Protein AF-A0A9P2UPP3-F1 (afdb_monomer_lite)

Sequence (132 aa):
MKESEITKATFYNYFHSKERLIEICLMVQKEKLQEQVVAMVEYDLSTPAIDKLKKLYDLHTDLEGPYYLLFKAVFEIKNSYPNAYQTAVRYRTWLKNEIYSQLRVLNADTSFNDAKLFLYMVEGTIIQLLSS

Foldseek 3Di:
DVVVPDDPVVCCVPQVDPLSVLLVLLLVLLVVLVVVLCCLQPVCPPDQLVVNLVVLLVQLLDCVHSNVSLLCLCPPCCPPRVSSNVSSVVSLVVQLVSQQVSVCSVPVPDDSVVSVVSSVVSSVSNVVVVVD

pLDDT: mean 93.8, std 5.5, range [60.09, 98.38]

Secondary structure (DSSP, 8-state):
-TTTT--HHHHHHHHSSHHHHHHHHHHHHHHHHHHHHHIIIII--SS-HHHHHHHHHHHHH-TTSHHHHHHHHHHHSTTT-HHHHHHHHHHHHHHHHHHHHHHHHH-TT--HHHHHHHHHHHHHHHHHHHT-

InterPro domains:
  IPR009057 Homedomain-like superfamily [SSF46689] (2-35)

Radius of gyration: 17.08 Å; chains: 1; bounding box: 46×32×46 Å

Organism: NCBI:txid1310646

Structure (mmCIF, N/CA/C/O backbone):
data_AF-A0A9P2UPP3-F1
#
_entry.id   AF-A0A9P2UPP3-F1
#
loop_
_atom_site.group_PDB
_atom_site.id
_atom_site.type_symbol
_atom_site.label_atom_id
_atom_site.label_alt_id
_atom_site.label_comp_id
_atom_site.label_asym_id
_atom_site.label_entity_id
_atom_site.label_seq_id
_atom_site.pdbx_PDB_ins_code
_atom_site.Cartn_x
_atom_site.Cartn_y
_atom_site.Cartn_z
_atom_site.occupancy
_atom_site.B_iso_or_equiv
_atom_site.auth_seq_id
_atom_site.auth_comp_id
_atom_site.auth_asym_id
_atom_site.auth_atom_id
_atom_site.pdbx_PDB_model_num
ATOM 1 N N . MET A 1 1 ? -20.563 -1.227 16.692 1.00 60.09 1 MET A N 1
ATOM 2 C CA . MET A 1 1 ? -21.399 -2.296 17.292 1.00 60.09 1 MET A CA 1
ATOM 3 C C . MET A 1 1 ? -22.800 -2.316 16.728 1.00 60.09 1 MET A C 1
ATOM 5 O O . MET A 1 1 ? -23.262 -3.405 16.455 1.00 60.09 1 MET A O 1
ATOM 9 N N . LYS A 1 2 ? -23.448 -1.163 16.498 1.00 65.00 2 LYS A N 1
ATOM 10 C CA . LYS A 1 2 ? -24.739 -1.132 15.793 1.00 65.00 2 LYS A CA 1
ATOM 11 C C . LYS A 1 2 ? -24.667 -1.690 14.364 1.00 65.00 2 LYS A C 1
ATOM 13 O O . LYS A 1 2 ? -25.548 -2.438 13.996 1.00 65.00 2 LYS A O 1
ATOM 18 N N . GLU A 1 3 ? -23.604 -1.398 13.614 1.00 80.88 3 GLU A N 1
ATOM 19 C CA . GLU A 1 3 ? -23.453 -1.892 12.230 1.00 80.88 3 GLU A CA 1
ATOM 20 C C . GLU A 1 3 ? -23.180 -3.397 12.128 1.00 80.88 3 GLU A C 1
ATOM 22 O O . GLU A 1 3 ? -23.645 -4.045 11.205 1.00 80.88 3 GLU A O 1
ATOM 27 N N . SER A 1 4 ? -22.428 -3.964 13.074 1.00 81.88 4 SER A N 1
ATOM 28 C CA . SER A 1 4 ? -22.105 -5.399 13.085 1.00 81.88 4 SER A CA 1
ATOM 29 C C . SER A 1 4 ? -23.125 -6.235 13.865 1.00 81.88 4 SER A C 1
ATOM 31 O O . SER A 1 4 ? -22.913 -7.429 14.019 1.00 81.88 4 SER A O 1
ATOM 33 N N . GLU A 1 5 ?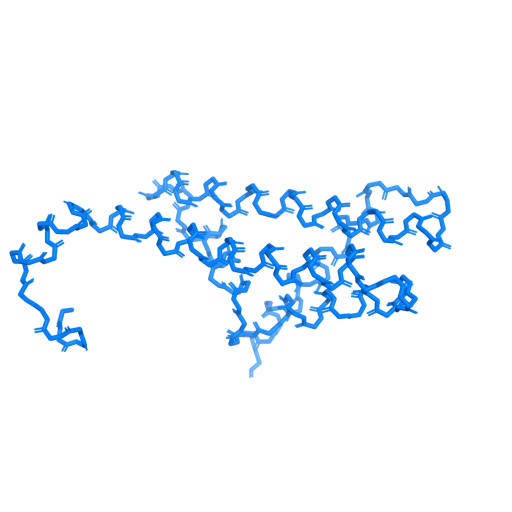 -24.145 -5.599 14.451 1.00 88.94 5 GLU A N 1
ATOM 34 C CA . GLU A 1 5 ? -25.203 -6.215 15.271 1.00 88.94 5 GLU A CA 1
ATOM 35 C C . GLU A 1 5 ? -24.722 -7.123 16.429 1.00 88.94 5 GLU A C 1
ATOM 37 O O . GLU A 1 5 ? -25.498 -7.879 17.009 1.00 88.94 5 GLU A O 1
ATOM 42 N N . ILE A 1 6 ? -23.451 -7.019 16.842 1.00 90.44 6 ILE A N 1
ATOM 43 C CA . ILE A 1 6 ? -22.886 -7.780 17.967 1.00 90.44 6 ILE A CA 1
ATOM 44 C C . ILE A 1 6 ? -22.863 -6.977 19.268 1.00 90.44 6 ILE A C 1
ATOM 46 O O . ILE A 1 6 ? -22.688 -5.753 19.292 1.00 90.44 6 ILE A O 1
ATOM 50 N N . THR A 1 7 ? -22.948 -7.698 20.387 1.00 92.94 7 THR A N 1
ATOM 51 C CA . THR A 1 7 ? -22.801 -7.102 21.717 1.00 92.94 7 THR A CA 1
ATOM 52 C C . THR A 1 7 ? -21.355 -6.702 22.009 1.00 92.94 7 THR A C 1
ATOM 54 O O . THR A 1 7 ? -20.396 -7.222 21.428 1.00 92.94 7 THR A O 1
ATOM 57 N N . LYS A 1 8 ? -21.186 -5.819 23.000 1.00 89.44 8 LYS A N 1
ATOM 58 C CA . LYS A 1 8 ? -19.863 -5.442 23.502 1.00 89.44 8 LYS A CA 1
ATOM 59 C C . LYS A 1 8 ? -19.095 -6.639 24.050 1.00 89.44 8 LYS A C 1
ATOM 61 O O . LYS A 1 8 ? -17.924 -6.788 23.726 1.00 89.44 8 LYS A O 1
ATOM 66 N N . ALA A 1 9 ? -19.751 -7.508 24.812 1.00 92.00 9 ALA A N 1
ATOM 67 C CA . ALA A 1 9 ? -19.118 -8.706 25.355 1.00 92.00 9 ALA A CA 1
ATOM 68 C C . ALA A 1 9 ? -18.576 -9.611 24.238 1.00 92.00 9 ALA A C 1
ATOM 70 O O . ALA A 1 9 ? -17.405 -9.977 24.256 1.00 92.00 9 ALA A O 1
ATOM 71 N N . THR A 1 10 ? -19.388 -9.876 23.210 1.00 92.06 10 THR A N 1
ATOM 72 C CA . THR A 1 10 ? -18.983 -10.676 22.046 1.00 92.06 10 THR A CA 1
ATOM 73 C C . THR A 1 10 ? -17.764 -10.079 21.343 1.00 92.06 10 THR A C 1
ATOM 75 O O . THR A 1 10 ? -16.817 -10.797 21.041 1.00 92.06 10 THR A O 1
ATOM 78 N N . PHE A 1 11 ? -17.737 -8.760 21.138 1.00 92.31 11 PHE A N 1
ATOM 79 C CA . PHE A 1 11 ? -16.591 -8.086 20.528 1.00 92.31 11 PHE A CA 1
ATOM 80 C C . PHE A 1 11 ? -15.289 -8.293 21.311 1.00 92.31 11 PHE A C 1
ATOM 82 O O . PHE A 1 11 ? -14.273 -8.656 20.724 1.00 92.31 11 PHE A O 1
ATOM 89 N N . TYR A 1 12 ? -15.308 -8.068 22.628 1.00 91.75 12 TYR A N 1
ATOM 90 C CA . TYR A 1 12 ? -14.106 -8.220 23.454 1.00 91.75 12 TYR A CA 1
ATOM 91 C C . TYR A 1 12 ? -13.682 -9.686 23.607 1.00 91.75 12 TYR A C 1
ATOM 93 O O . TYR A 1 12 ? -12.492 -9.945 23.765 1.00 91.75 12 TYR A O 1
ATOM 101 N N . ASN A 1 13 ? -14.609 -10.638 23.481 1.00 92.69 13 ASN A N 1
ATOM 102 C CA . ASN A 1 13 ? -14.266 -12.059 23.440 1.00 92.69 13 ASN A CA 1
ATOM 103 C C . ASN A 1 13 ? -13.457 -12.423 22.187 1.00 92.69 13 ASN A C 1
ATOM 105 O O . ASN A 1 13 ? -12.500 -13.181 22.297 1.00 92.69 13 ASN A O 1
ATOM 109 N N . TYR A 1 14 ? -13.812 -11.875 21.019 1.00 91.06 14 TYR A N 1
ATOM 110 C CA . TYR A 1 14 ? -13.112 -12.172 19.762 1.00 91.06 14 TYR A CA 1
ATOM 111 C C . TYR A 1 14 ? -11.846 -11.343 19.556 1.00 91.06 14 TYR A C 1
ATOM 113 O O . TYR A 1 14 ? -10.814 -11.874 19.160 1.00 91.06 14 TYR A O 1
ATOM 121 N N . PHE A 1 15 ? -11.928 -10.032 19.780 1.00 92.50 15 PHE A N 1
ATOM 122 C CA . PHE A 1 15 ? -10.855 -9.110 19.410 1.00 92.50 15 PHE A CA 1
ATOM 123 C C . PHE A 1 15 ? -9.995 -8.683 20.589 1.00 92.50 15 PHE A C 1
ATOM 125 O O . PHE A 1 15 ? -8.912 -8.164 20.364 1.00 92.50 15 PHE A O 1
ATOM 132 N N . HIS A 1 16 ? -10.441 -8.874 21.832 1.00 91.81 16 HIS A N 1
ATOM 133 C CA . HIS A 1 16 ? -9.764 -8.452 23.070 1.00 91.81 16 HIS A CA 1
ATOM 134 C C . HIS A 1 16 ? -9.583 -6.935 23.253 1.00 91.81 16 HIS A C 1
ATOM 136 O O . HIS A 1 16 ? -9.685 -6.440 24.373 1.00 91.81 16 HIS A O 1
ATOM 142 N N . SER A 1 17 ? -9.366 -6.161 22.191 1.00 93.06 17 SER A N 1
ATOM 143 C CA . SER A 1 17 ? -9.263 -4.705 22.235 1.00 93.06 17 SER A CA 1
ATOM 144 C C . SER A 1 17 ? -9.585 -4.069 20.879 1.00 93.06 17 SER A C 1
ATOM 146 O O . SER A 1 17 ? -9.612 -4.724 19.836 1.00 93.06 17 SER A O 1
ATOM 148 N N . LYS A 1 18 ? -9.823 -2.751 20.885 1.00 90.75 18 LYS A N 1
ATOM 149 C CA . LYS A 1 18 ? -9.946 -1.969 19.643 1.00 90.75 18 LYS A CA 1
ATOM 150 C C . LYS A 1 18 ? -8.634 -1.944 18.856 1.00 90.75 18 LYS A C 1
ATOM 152 O O . LYS A 1 18 ? -8.667 -2.017 17.638 1.00 90.75 18 LYS A O 1
ATOM 157 N N . GLU A 1 19 ? -7.504 -1.854 19.554 1.00 92.81 19 GLU A N 1
ATOM 158 C CA . GLU A 1 19 ? -6.173 -1.887 18.940 1.00 92.81 19 GLU A CA 1
ATOM 159 C C . GLU A 1 19 ? -5.964 -3.187 18.166 1.00 92.81 19 GLU A C 1
ATOM 161 O O . GLU A 1 19 ? -5.595 -3.158 16.996 1.00 92.81 19 GLU A O 1
ATOM 166 N N . ARG A 1 20 ? -6.309 -4.324 18.775 1.00 93.56 20 ARG A N 1
ATOM 167 C CA . ARG A 1 20 ? -6.164 -5.627 18.136 1.00 93.56 20 ARG A CA 1
ATOM 168 C C . ARG A 1 20 ? -7.072 -5.788 16.918 1.00 93.56 20 ARG A C 1
ATOM 170 O O . ARG A 1 20 ? -6.647 -6.372 15.926 1.00 93.56 20 ARG A O 1
ATOM 177 N N . LEU A 1 21 ? -8.289 -5.237 16.951 1.00 94.25 21 LEU A N 1
ATOM 178 C CA . LEU A 1 21 ? -9.131 -5.155 15.754 1.00 94.25 21 LEU A CA 1
ATOM 179 C C . LEU A 1 21 ? -8.433 -4.359 14.639 1.00 94.25 21 LEU A C 1
ATOM 181 O O . LEU A 1 21 ? -8.386 -4.829 13.508 1.00 94.25 21 LEU A O 1
ATOM 185 N N . ILE A 1 22 ? -7.888 -3.177 14.945 1.00 93.94 22 ILE A N 1
ATOM 186 C CA . ILE A 1 22 ? -7.205 -2.320 13.960 1.00 93.94 22 ILE A CA 1
ATOM 187 C C . ILE A 1 22 ? -5.995 -3.044 13.355 1.00 93.94 22 ILE A C 1
ATOM 189 O O . ILE A 1 22 ? -5.822 -3.025 12.136 1.00 93.94 22 ILE A O 1
ATOM 193 N N . GLU A 1 23 ? -5.193 -3.722 14.182 1.00 94.00 23 GLU A N 1
ATOM 194 C CA . GLU A 1 23 ? -4.077 -4.555 13.721 1.00 94.00 23 GLU A CA 1
ATOM 195 C C . GLU A 1 23 ? -4.540 -5.642 12.744 1.00 94.00 23 GLU A C 1
ATOM 197 O O . GLU A 1 23 ? -3.960 -5.778 11.668 1.00 94.00 23 GLU A O 1
ATOM 202 N N . ILE A 1 24 ? -5.590 -6.392 13.096 1.00 94.19 24 ILE A N 1
ATOM 203 C CA . ILE A 1 24 ? -6.138 -7.461 12.249 1.00 94.19 24 ILE A CA 1
ATOM 204 C C . ILE A 1 24 ? -6.656 -6.882 10.931 1.00 94.19 24 ILE A C 1
ATOM 206 O O . ILE A 1 24 ? -6.330 -7.405 9.869 1.00 94.19 24 ILE A O 1
ATOM 210 N N . CYS A 1 25 ? -7.407 -5.779 10.971 1.00 93.88 25 CYS A N 1
ATOM 211 C CA . CYS A 1 25 ? -7.922 -5.133 9.766 1.00 93.88 25 CYS A CA 1
ATOM 212 C C . CYS A 1 25 ? -6.792 -4.712 8.817 1.00 93.88 25 CYS A C 1
ATOM 214 O O . CYS A 1 25 ? -6.862 -4.992 7.622 1.00 93.88 25 CYS A O 1
ATOM 216 N N . LEU A 1 26 ? -5.736 -4.076 9.331 1.00 95.75 26 LEU A N 1
ATOM 217 C CA . LEU A 1 26 ? -4.596 -3.664 8.506 1.00 95.75 26 LEU A CA 1
ATOM 218 C C . LEU A 1 26 ? -3.798 -4.856 7.982 1.00 95.75 26 LEU A C 1
ATOM 220 O O . LEU A 1 26 ? -3.334 -4.814 6.847 1.00 95.75 26 LEU A O 1
ATOM 224 N N . MET A 1 27 ? -3.652 -5.917 8.777 1.00 95.50 27 MET A N 1
ATOM 225 C CA . MET A 1 27 ? -2.983 -7.148 8.357 1.00 95.50 27 MET A CA 1
ATOM 226 C C . MET A 1 27 ? -3.724 -7.813 7.196 1.00 95.50 27 MET A C 1
ATOM 228 O O . MET A 1 27 ? -3.111 -8.063 6.162 1.00 95.50 27 MET A O 1
ATOM 232 N N . VAL A 1 28 ? -5.038 -8.008 7.328 1.00 95.25 28 VAL A N 1
ATOM 233 C CA . VAL A 1 28 ? -5.877 -8.619 6.286 1.00 95.25 28 VAL A CA 1
ATOM 234 C C . VAL A 1 28 ? -5.873 -7.773 5.011 1.00 95.25 28 VAL A C 1
ATOM 236 O O . VAL A 1 28 ? -5.713 -8.311 3.917 1.00 95.25 28 VAL A O 1
ATOM 239 N N . GLN A 1 29 ? -6.000 -6.446 5.128 1.00 94.81 29 GLN A N 1
ATOM 240 C CA . GLN A 1 29 ? -5.953 -5.559 3.958 1.00 94.81 29 GLN A CA 1
ATOM 241 C C . GLN A 1 29 ? -4.583 -5.578 3.279 1.00 94.81 29 GLN A C 1
ATOM 243 O O . GLN A 1 29 ? -4.508 -5.672 2.056 1.00 94.81 29 GLN A O 1
ATOM 248 N N . LYS A 1 30 ? -3.499 -5.555 4.065 1.00 96.75 30 LYS A N 1
ATOM 249 C CA . LYS A 1 30 ? -2.135 -5.713 3.553 1.00 96.75 30 LYS A CA 1
ATOM 250 C C . LYS A 1 30 ? -1.979 -7.016 2.780 1.00 96.75 30 LYS A C 1
ATOM 252 O O . LYS A 1 30 ? -1.434 -6.986 1.687 1.00 96.75 30 LYS A O 1
ATOM 257 N N . GLU A 1 31 ? -2.381 -8.145 3.355 1.00 96.44 31 GLU A N 1
ATOM 258 C CA . GLU A 1 31 ? -2.205 -9.465 2.739 1.00 96.44 31 GLU A CA 1
ATOM 259 C C . GLU A 1 31 ? -2.975 -9.573 1.429 1.00 96.44 31 GLU A C 1
ATOM 261 O O . GLU A 1 31 ? -2.371 -9.871 0.402 1.00 96.44 31 GLU A O 1
ATOM 266 N N . LYS A 1 32 ? -4.255 -9.191 1.430 1.00 95.38 32 LYS A N 1
ATOM 267 C CA . LYS A 1 32 ? -5.079 -9.178 0.217 1.00 95.38 32 LYS A CA 1
ATOM 268 C C . LYS A 1 32 ? -4.471 -8.306 -0.884 1.00 95.38 32 LYS A C 1
ATOM 270 O O . LYS A 1 32 ? -4.421 -8.712 -2.042 1.00 95.38 32 LYS A O 1
ATOM 275 N N . LEU A 1 33 ? -4.022 -7.101 -0.539 1.00 97.19 33 LEU A N 1
ATOM 276 C CA . LEU A 1 33 ? -3.409 -6.197 -1.507 1.00 97.19 33 LEU A CA 1
ATOM 277 C C . LEU A 1 33 ? -2.060 -6.736 -2.011 1.00 97.19 33 LEU A C 1
ATOM 279 O O . LEU A 1 33 ? -1.778 -6.685 -3.206 1.00 97.19 33 LEU A O 1
ATOM 283 N N . GLN A 1 34 ? -1.242 -7.296 -1.122 1.00 97.38 34 GLN A N 1
ATOM 284 C CA . GLN A 1 34 ? 0.039 -7.894 -1.482 1.00 97.38 34 GLN A CA 1
ATOM 285 C C . GLN A 1 34 ? -0.145 -9.079 -2.442 1.00 97.38 34 GLN A C 1
ATOM 287 O O . GLN A 1 34 ? 0.567 -9.160 -3.439 1.00 97.38 34 GLN A O 1
ATOM 292 N N . GLU A 1 35 ? -1.132 -9.945 -2.206 1.00 96.25 35 GLU A N 1
ATOM 293 C CA . GLU A 1 35 ? -1.495 -11.039 -3.117 1.00 96.25 35 GLU A CA 1
ATOM 294 C C . GLU A 1 35 ? -1.924 -10.528 -4.498 1.00 96.25 35 GLU A C 1
ATOM 296 O O . GLU A 1 35 ? -1.481 -11.062 -5.516 1.00 96.25 35 GLU A O 1
ATOM 301 N N . GLN A 1 36 ? -2.737 -9.465 -4.554 1.00 95.38 36 GLN A N 1
ATOM 302 C CA . GLN A 1 36 ? -3.145 -8.845 -5.820 1.00 95.38 36 GLN A CA 1
ATOM 303 C C . GLN A 1 36 ? -1.949 -8.296 -6.604 1.00 95.38 36 GLN A C 1
ATOM 305 O O . GLN A 1 36 ? -1.860 -8.495 -7.817 1.00 95.38 36 GLN A O 1
ATOM 310 N N . VAL A 1 37 ? -1.018 -7.628 -5.918 1.00 96.50 37 VAL A N 1
ATOM 311 C CA . VAL A 1 37 ? 0.199 -7.105 -6.546 1.00 96.50 37 VAL A CA 1
ATOM 312 C C . VAL A 1 37 ? 1.090 -8.241 -7.040 1.00 96.50 37 VAL A C 1
ATOM 314 O O . VAL A 1 37 ? 1.505 -8.204 -8.194 1.00 96.50 37 VAL A O 1
ATOM 317 N N . VAL A 1 38 ? 1.335 -9.273 -6.229 1.00 95.25 38 VAL A N 1
ATOM 318 C CA . VAL A 1 38 ? 2.135 -10.443 -6.635 1.00 95.25 38 VAL A CA 1
ATOM 319 C C . VAL A 1 38 ? 1.522 -11.125 -7.859 1.00 95.25 38 VAL A C 1
ATOM 321 O O . VAL A 1 38 ? 2.225 -11.401 -8.828 1.00 95.25 38 VAL A O 1
ATOM 324 N N . ALA A 1 39 ? 0.201 -11.321 -7.881 1.00 93.56 39 ALA A N 1
ATOM 325 C CA . ALA A 1 39 ? -0.474 -11.922 -9.027 1.00 93.56 39 ALA A CA 1
ATOM 326 C C . ALA A 1 39 ? -0.311 -11.108 -10.318 1.00 93.56 39 ALA A C 1
ATOM 328 O O . ALA A 1 39 ? -0.079 -11.670 -11.388 1.00 93.56 39 ALA A O 1
ATOM 329 N N . MET A 1 40 ? -0.389 -9.784 -10.210 1.00 91.75 40 MET A N 1
ATOM 330 C CA . MET A 1 40 ? -0.241 -8.859 -11.331 1.00 91.75 40 MET A CA 1
ATOM 331 C C . MET A 1 40 ? 1.213 -8.719 -11.810 1.00 91.75 40 MET A C 1
ATOM 333 O O . MET A 1 40 ? 1.463 -8.538 -13.001 1.00 91.75 40 MET A O 1
ATOM 337 N N . VAL A 1 41 ? 2.174 -8.744 -10.888 1.00 88.50 41 VAL A N 1
ATOM 338 C CA . VAL A 1 41 ? 3.570 -8.401 -11.172 1.00 88.50 41 VAL A CA 1
ATOM 339 C C . VAL A 1 41 ? 4.411 -9.637 -11.474 1.00 88.50 41 VAL A C 1
ATOM 341 O O . VAL A 1 41 ? 5.189 -9.613 -12.431 1.00 88.50 41 VAL A O 1
ATOM 344 N N . GLU A 1 42 ? 4.250 -10.714 -10.708 1.00 80.50 42 GLU A N 1
ATOM 345 C CA . GLU A 1 42 ? 5.082 -11.917 -10.816 1.00 80.50 42 GLU A CA 1
ATOM 346 C C . GLU A 1 42 ? 4.472 -12.973 -11.742 1.00 80.50 42 GLU A C 1
ATOM 348 O O . GLU A 1 42 ? 5.179 -13.521 -12.587 1.00 80.50 42 GLU A O 1
ATOM 353 N N . TYR A 1 43 ? 3.168 -13.249 -11.628 1.00 82.19 43 TYR A N 1
ATOM 354 C CA . TYR A 1 43 ? 2.543 -14.347 -12.380 1.00 82.19 43 TYR A CA 1
ATOM 355 C C . TYR A 1 43 ? 2.075 -13.953 -13.785 1.00 82.19 43 TYR A C 1
ATOM 357 O O . TYR A 1 43 ? 2.075 -14.789 -14.690 1.00 82.19 43 TYR A O 1
ATOM 365 N N . ASP A 1 44 ? 1.735 -12.684 -14.017 1.00 82.31 44 ASP A N 1
ATOM 366 C CA . ASP A 1 44 ? 1.439 -12.184 -15.361 1.00 82.31 44 ASP A CA 1
ATOM 367 C C . ASP A 1 44 ? 2.732 -11.819 -16.107 1.00 82.31 44 ASP A C 1
ATOM 369 O O . ASP A 1 44 ? 3.165 -10.665 -16.161 1.00 82.31 44 ASP A O 1
ATOM 373 N N . LEU A 1 45 ? 3.377 -12.828 -16.691 1.00 80.19 45 LEU A N 1
ATOM 374 C CA . LEU A 1 45 ? 4.610 -12.658 -17.470 1.00 80.19 45 LEU A CA 1
ATOM 375 C C . LEU A 1 45 ? 4.384 -11.976 -18.830 1.00 80.19 45 LEU A C 1
ATOM 377 O O . LEU A 1 45 ? 5.347 -11.554 -19.465 1.00 80.19 45 LEU A O 1
ATOM 381 N N . SER A 1 46 ? 3.131 -11.876 -19.281 1.00 86.06 46 SER A N 1
ATOM 382 C CA . SER A 1 46 ? 2.786 -11.345 -20.603 1.00 86.06 46 SER A CA 1
ATOM 383 C C . SER A 1 46 ? 2.667 -9.822 -20.628 1.00 86.06 46 SER A C 1
ATOM 385 O O . SER A 1 46 ? 2.929 -9.200 -21.658 1.00 86.06 46 SER A O 1
ATOM 387 N N . THR A 1 47 ? 2.307 -9.210 -19.495 1.00 91.12 47 THR A N 1
ATOM 388 C CA . THR A 1 47 ? 2.164 -7.756 -19.397 1.00 91.12 47 THR A CA 1
ATOM 389 C C . THR A 1 47 ? 3.543 -7.070 -19.382 1.00 91.12 47 THR A C 1
ATOM 391 O O . THR A 1 47 ? 4.374 -7.381 -18.520 1.00 91.12 47 THR A O 1
ATOM 394 N N . PRO A 1 48 ? 3.793 -6.084 -20.267 1.00 94.50 48 PRO A N 1
ATOM 395 C CA . PRO A 1 48 ? 5.010 -5.274 -20.242 1.00 94.50 48 PRO A CA 1
ATOM 396 C C . PRO A 1 48 ? 5.202 -4.532 -18.912 1.00 94.50 48 PRO A C 1
ATOM 398 O O . PRO A 1 48 ? 4.239 -4.071 -18.299 1.00 94.50 48 PRO A O 1
ATOM 401 N N . ALA A 1 49 ? 6.453 -4.327 -18.488 1.00 94.44 49 ALA A N 1
ATOM 402 C CA . ALA A 1 49 ? 6.762 -3.669 -17.211 1.00 94.44 49 ALA A CA 1
ATOM 403 C C . ALA A 1 49 ? 6.146 -2.261 -17.075 1.00 94.44 49 ALA A C 1
ATOM 405 O O . ALA A 1 49 ? 5.713 -1.874 -15.991 1.00 94.44 49 ALA A O 1
ATOM 406 N N . ILE A 1 50 ? 6.028 -1.512 -18.178 1.00 95.50 50 ILE A N 1
ATOM 407 C CA . ILE A 1 50 ? 5.377 -0.194 -18.177 1.00 95.50 50 ILE A CA 1
ATOM 408 C C . ILE A 1 50 ? 3.885 -0.284 -17.845 1.00 95.50 50 ILE A C 1
ATOM 410 O O . ILE A 1 50 ? 3.362 0.553 -17.112 1.00 95.50 50 ILE A O 1
ATOM 414 N N . ASP A 1 51 ? 3.199 -1.315 -18.328 1.00 95.75 51 ASP A N 1
ATOM 415 C CA . ASP A 1 51 ? 1.777 -1.503 -18.058 1.00 95.75 51 ASP A CA 1
ATOM 416 C C . ASP A 1 51 ? 1.552 -2.085 -16.658 1.00 95.75 51 ASP A C 1
ATOM 418 O O . ASP A 1 51 ? 0.568 -1.738 -16.008 1.00 95.75 51 ASP A O 1
ATOM 422 N N . LYS A 1 52 ? 2.501 -2.873 -16.130 1.00 95.94 52 LYS A N 1
ATOM 423 C CA . LYS A 1 52 ? 2.524 -3.254 -14.705 1.00 95.94 52 LYS A CA 1
ATOM 424 C C . LYS A 1 52 ? 2.650 -2.033 -13.796 1.00 95.94 52 LYS A C 1
ATOM 426 O O . LYS A 1 52 ? 1.925 -1.937 -12.814 1.00 95.94 52 LYS A O 1
ATOM 431 N N . LEU A 1 53 ? 3.512 -1.072 -14.138 1.00 97.38 53 LEU A N 1
ATOM 432 C CA . LEU A 1 53 ? 3.635 0.181 -13.386 1.00 97.38 53 LEU A CA 1
ATOM 433 C C . LEU A 1 53 ? 2.344 1.008 -13.417 1.00 97.38 53 LEU A C 1
ATOM 435 O O . LEU A 1 53 ? 1.949 1.526 -12.377 1.00 97.38 53 LEU A O 1
ATOM 439 N N . LYS A 1 54 ? 1.653 1.096 -14.561 1.00 97.00 54 LYS A N 1
ATOM 440 C CA . LYS A 1 54 ? 0.337 1.762 -14.636 1.00 97.00 54 LYS A CA 1
ATOM 441 C C . LYS A 1 54 ? -0.694 1.073 -13.744 1.00 97.00 54 LYS A C 1
ATOM 443 O O . LYS A 1 54 ? -1.307 1.729 -12.915 1.00 97.00 54 LYS A O 1
ATOM 448 N N . LYS A 1 55 ? -0.810 -0.256 -13.835 1.00 95.88 55 LYS A N 1
ATOM 449 C CA . LYS A 1 55 ? -1.710 -1.036 -12.970 1.00 95.88 55 LYS A CA 1
ATOM 450 C C . LYS A 1 55 ? -1.377 -0.853 -11.483 1.00 95.88 55 LYS A C 1
ATOM 452 O O . LYS A 1 55 ? -2.286 -0.736 -10.669 1.00 95.88 55 LYS A O 1
ATOM 457 N N . LEU A 1 56 ? -0.089 -0.806 -11.122 1.00 97.12 56 LEU A N 1
ATOM 458 C CA . LEU A 1 56 ? 0.355 -0.489 -9.762 1.00 97.12 56 LEU A CA 1
ATOM 459 C C . LEU A 1 56 ? -0.080 0.915 -9.341 1.00 97.12 56 LEU A C 1
ATOM 461 O O . LEU A 1 56 ? -0.564 1.067 -8.226 1.00 97.12 56 LEU A O 1
ATOM 465 N N . TYR A 1 57 ? 0.082 1.921 -10.200 1.00 98.06 57 TYR A N 1
ATOM 466 C CA . TYR A 1 57 ? -0.387 3.277 -9.927 1.00 98.06 57 TYR A CA 1
ATOM 467 C C . TYR A 1 57 ? -1.897 3.285 -9.666 1.00 98.06 57 TYR A C 1
ATOM 469 O O . TYR A 1 57 ? -2.303 3.635 -8.562 1.00 98.06 57 TYR A O 1
ATOM 477 N N . ASP A 1 58 ? -2.696 2.783 -10.611 1.00 96.75 58 ASP A N 1
ATOM 478 C CA . ASP A 1 58 ? -4.161 2.796 -10.534 1.00 96.75 58 ASP A CA 1
ATOM 479 C C . ASP A 1 58 ? -4.671 2.088 -9.268 1.00 96.75 58 ASP A C 1
ATOM 481 O O . ASP A 1 58 ? -5.472 2.645 -8.515 1.00 96.75 58 ASP A O 1
ATOM 485 N N . LEU A 1 59 ? -4.135 0.893 -8.980 1.00 96.81 59 LEU A N 1
ATOM 486 C CA . LEU A 1 59 ? -4.482 0.098 -7.796 1.00 96.81 59 LEU A CA 1
ATOM 487 C C . LEU A 1 59 ? -4.220 0.841 -6.479 1.00 96.81 59 LEU A C 1
ATOM 489 O O . LEU A 1 59 ? -4.914 0.611 -5.489 1.00 96.81 59 LEU A O 1
ATOM 493 N N . HIS A 1 60 ? -3.201 1.699 -6.446 1.00 97.81 60 HIS A N 1
ATOM 494 C CA . HIS A 1 60 ? -2.801 2.413 -5.238 1.00 97.81 60 HIS A CA 1
ATOM 495 C C . HIS A 1 60 ? -3.339 3.845 -5.179 1.00 97.81 60 HIS A C 1
ATOM 497 O O . HIS A 1 60 ? -3.232 4.469 -4.131 1.00 97.81 60 HIS A O 1
ATOM 503 N N . THR A 1 61 ? -3.932 4.377 -6.246 1.00 97.50 61 THR A N 1
ATOM 504 C CA . THR A 1 61 ? -4.588 5.695 -6.225 1.00 97.50 61 THR A CA 1
ATOM 505 C C . THR A 1 61 ? -6.099 5.629 -6.020 1.00 97.50 61 THR A C 1
ATOM 507 O O . THR A 1 61 ? -6.720 6.664 -5.793 1.00 97.50 61 THR A O 1
ATOM 510 N N . ASP A 1 62 ? -6.693 4.436 -6.074 1.00 95.81 62 ASP A N 1
ATOM 511 C CA . ASP A 1 62 ? -8.119 4.227 -5.821 1.00 95.81 62 ASP A CA 1
ATOM 512 C C . ASP A 1 62 ? -8.485 4.495 -4.345 1.00 95.81 62 ASP A C 1
ATOM 514 O O . ASP A 1 62 ? -8.008 3.809 -3.435 1.00 95.81 62 ASP A O 1
ATOM 518 N N . LEU A 1 63 ? -9.350 5.491 -4.108 1.00 94.62 63 LEU A N 1
ATOM 519 C CA . LEU A 1 63 ? -9.836 5.864 -2.772 1.00 94.62 63 LEU A CA 1
ATOM 520 C C . LEU A 1 63 ? -10.777 4.817 -2.162 1.00 94.62 63 LEU A C 1
ATOM 522 O O . LEU A 1 63 ? -10.863 4.716 -0.938 1.00 94.62 63 LEU A O 1
ATOM 526 N N . GLU A 1 64 ? -11.430 4.012 -2.998 1.00 92.88 64 GLU A N 1
ATOM 527 C CA . GLU A 1 64 ? -12.234 2.862 -2.570 1.00 92.88 64 GLU A CA 1
ATOM 528 C C . GLU A 1 64 ? -11.393 1.570 -2.538 1.00 92.88 64 GLU A C 1
ATOM 530 O O . GLU A 1 64 ? -11.863 0.494 -2.154 1.00 92.88 64 GLU A O 1
ATOM 535 N N . GLY A 1 65 ? -10.116 1.679 -2.917 1.00 91.94 65 GLY A N 1
ATOM 536 C CA . GLY A 1 65 ? -9.174 0.582 -3.017 1.00 91.94 65 GLY A CA 1
ATOM 537 C C . GLY A 1 65 ? -8.582 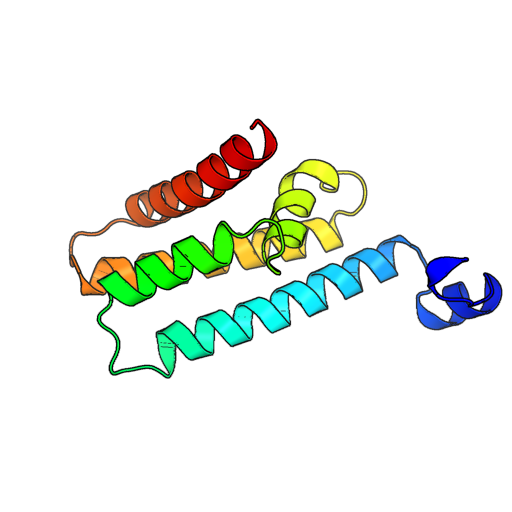0.146 -1.669 1.00 91.94 65 GLY A C 1
ATOM 538 O O . GLY A 1 65 ? -8.517 0.907 -0.697 1.00 91.94 65 GLY A O 1
ATOM 539 N N . PRO A 1 66 ? -8.054 -1.089 -1.593 1.00 90.75 66 PRO A N 1
ATOM 540 C CA . PRO A 1 66 ? -7.497 -1.658 -0.360 1.00 90.75 66 PRO A CA 1
ATOM 541 C C . PRO A 1 66 ? -6.255 -0.911 0.160 1.00 90.75 66 PRO A C 1
ATOM 543 O O . PRO A 1 66 ? -5.939 -0.989 1.351 1.00 90.75 66 PRO A O 1
ATOM 546 N N . TYR A 1 67 ? -5.548 -0.165 -0.698 1.00 96.12 67 TYR A N 1
ATOM 547 C CA . TYR A 1 67 ? -4.381 0.613 -0.281 1.00 96.12 67 TYR A CA 1
ATOM 548 C C . TYR A 1 67 ? -4.750 1.818 0.585 1.00 96.12 67 TYR A C 1
ATOM 550 O O . TYR A 1 67 ? -3.973 2.199 1.464 1.00 96.12 67 TYR A O 1
ATOM 558 N N . TYR A 1 68 ? -5.939 2.395 0.395 1.00 95.25 68 TYR A N 1
ATOM 559 C CA . TYR A 1 68 ? -6.320 3.634 1.063 1.00 95.25 68 TYR A CA 1
ATOM 560 C C . TYR A 1 68 ? -6.306 3.509 2.596 1.00 95.25 68 TYR A C 1
ATOM 562 O O . TYR A 1 68 ? -5.855 4.417 3.301 1.00 95.25 68 TYR A O 1
ATOM 570 N N . LEU A 1 69 ? -6.700 2.349 3.139 1.00 94.56 69 LEU A N 1
ATOM 571 C CA . LEU A 1 69 ? -6.630 2.106 4.582 1.00 94.56 69 LEU A CA 1
ATOM 572 C C . LEU A 1 69 ? -5.183 2.101 5.102 1.00 94.56 69 LEU A C 1
ATOM 574 O O . LEU A 1 69 ? -4.902 2.685 6.151 1.00 94.56 69 LEU A O 1
ATOM 578 N N . LEU A 1 70 ? -4.264 1.460 4.374 1.00 95.94 70 LEU A N 1
ATOM 579 C CA . LEU A 1 70 ? -2.843 1.427 4.732 1.00 95.94 70 LEU A CA 1
ATOM 580 C C . LEU A 1 70 ? -2.229 2.824 4.639 1.00 95.94 70 LEU A C 1
ATOM 582 O O . LEU A 1 70 ? -1.474 3.212 5.527 1.00 95.94 70 LEU A O 1
ATOM 586 N N . PHE A 1 71 ? -2.591 3.589 3.607 1.00 95.88 71 PHE A N 1
ATOM 587 C CA . PHE A 1 71 ? -2.180 4.979 3.446 1.00 95.88 71 PHE A CA 1
ATOM 588 C C . PHE A 1 71 ? -2.593 5.824 4.658 1.00 95.88 71 PHE A C 1
ATOM 590 O O . PHE A 1 71 ? -1.727 6.414 5.304 1.00 95.88 71 PHE A O 1
ATOM 597 N N . LYS A 1 72 ? -3.875 5.810 5.050 1.00 95.00 72 LYS A N 1
ATOM 598 C CA . LYS A 1 72 ? -4.347 6.550 6.237 1.00 95.00 72 LYS A CA 1
ATOM 599 C C . LYS A 1 72 ? -3.620 6.143 7.516 1.00 95.00 72 LYS A C 1
ATOM 601 O O . LYS A 1 72 ? -3.235 6.997 8.316 1.00 95.00 72 LYS A O 1
ATOM 606 N N . ALA A 1 73 ? -3.350 4.848 7.684 1.00 95.75 73 ALA A N 1
ATOM 607 C CA . ALA A 1 73 ? -2.637 4.345 8.852 1.00 95.75 73 ALA A CA 1
ATOM 608 C C . ALA A 1 73 ? -1.215 4.929 9.002 1.00 95.75 73 ALA A C 1
ATOM 610 O O . ALA A 1 73 ? -0.736 5.096 10.125 1.00 95.75 73 ALA A O 1
ATOM 611 N N . VAL A 1 74 ? -0.540 5.293 7.906 1.00 93.44 74 VAL A N 1
ATOM 612 C CA . VAL A 1 74 ? 0.783 5.941 7.973 1.00 93.44 74 VAL A CA 1
ATOM 613 C C . VAL A 1 74 ? 0.709 7.312 8.655 1.00 93.44 74 VAL A C 1
ATOM 615 O O . VAL A 1 74 ? 1.628 7.671 9.394 1.00 93.44 74 VAL A O 1
ATOM 618 N N . PHE A 1 75 ? -0.372 8.064 8.448 1.00 90.38 75 PHE A N 1
ATOM 619 C CA . PHE A 1 75 ? -0.498 9.437 8.946 1.00 90.38 75 PHE A CA 1
ATOM 620 C C . PHE A 1 75 ? -1.203 9.527 10.299 1.00 90.38 75 PHE A C 1
ATOM 622 O O . PHE A 1 75 ? -0.855 10.380 11.112 1.00 90.38 75 PHE A O 1
ATOM 629 N N . GLU A 1 76 ? -2.168 8.648 10.562 1.00 93.56 76 GLU A N 1
ATOM 630 C CA . GLU A 1 76 ? -3.109 8.847 11.669 1.00 93.56 76 GLU A CA 1
ATOM 631 C C . GLU A 1 76 ? -2.720 8.111 12.955 1.00 93.56 76 GLU A C 1
ATOM 633 O O . GLU A 1 76 ? -2.937 8.623 14.051 1.00 93.56 76 GLU A O 1
ATOM 638 N N . ILE A 1 77 ? -2.143 6.908 12.854 1.00 94.25 77 ILE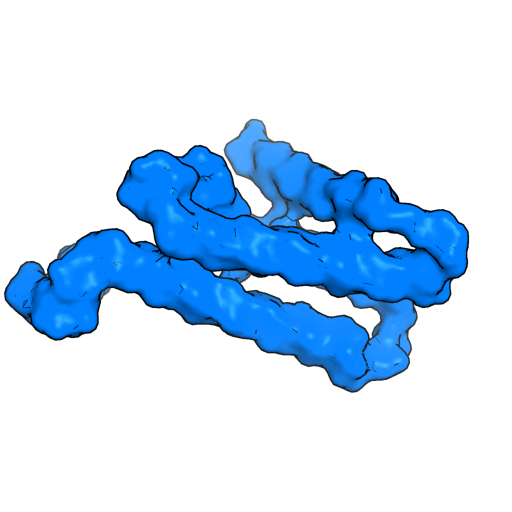 A N 1
ATOM 639 C CA . ILE A 1 77 ? -2.087 5.986 14.004 1.00 94.25 77 ILE A CA 1
ATOM 640 C C . ILE A 1 77 ? -0.688 5.749 14.573 1.00 94.25 77 ILE A C 1
ATOM 642 O O . ILE A 1 77 ? -0.543 4.954 15.500 1.00 94.25 77 ILE A O 1
ATOM 646 N N . LYS A 1 78 ? 0.339 6.450 14.074 1.00 92.69 78 LYS A N 1
ATOM 647 C CA . LYS A 1 78 ? 1.745 6.247 14.475 1.00 92.69 78 LYS A CA 1
ATOM 648 C C . LYS A 1 78 ? 1.954 6.232 15.994 1.00 92.69 78 LYS A C 1
ATOM 650 O O . LYS A 1 78 ? 2.676 5.378 16.498 1.00 92.69 78 LYS A O 1
ATOM 655 N N . ASN A 1 79 ? 1.332 7.171 16.707 1.00 93.12 79 ASN A N 1
ATOM 656 C CA . ASN A 1 79 ? 1.501 7.316 18.155 1.00 93.12 79 ASN A CA 1
ATOM 657 C C . ASN A 1 79 ? 0.472 6.510 18.963 1.00 93.12 79 ASN A C 1
ATOM 659 O O . ASN A 1 79 ? 0.730 6.186 20.116 1.00 93.12 79 ASN A O 1
ATOM 663 N N . SER A 1 80 ? -0.691 6.207 18.380 1.00 93.44 80 SER A N 1
ATOM 664 C CA . SER A 1 80 ? -1.799 5.551 19.085 1.00 93.44 80 SER A CA 1
ATOM 665 C C . SER A 1 80 ? -1.752 4.028 18.989 1.00 93.44 80 SER A C 1
ATOM 667 O O . SER A 1 80 ? -2.102 3.363 19.956 1.00 93.44 80 SER A O 1
ATOM 669 N N . TYR A 1 81 ? -1.322 3.487 17.845 1.00 94.38 81 TYR A N 1
ATOM 670 C CA . TYR A 1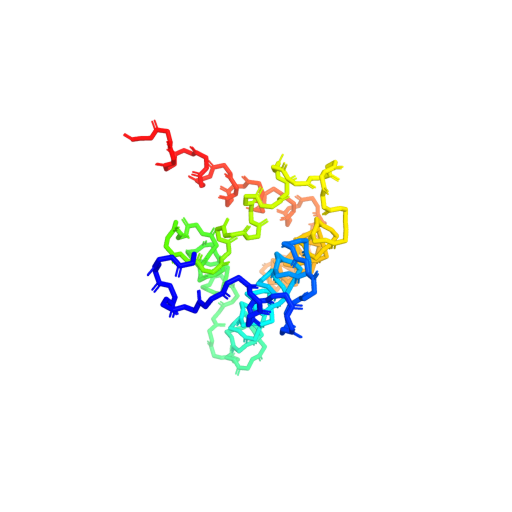 81 ? -1.302 2.050 17.554 1.00 94.38 81 TYR A CA 1
ATOM 671 C C . TYR A 1 81 ? -0.006 1.685 16.804 1.00 94.38 81 TYR A C 1
ATOM 673 O O . TYR A 1 81 ? -0.019 1.465 15.587 1.00 94.38 81 TYR A O 1
ATOM 681 N N . PRO A 1 82 ? 1.147 1.645 17.495 1.00 92.69 82 PRO A N 1
ATOM 682 C CA . PRO A 1 82 ? 2.457 1.518 16.855 1.00 92.69 82 PRO A CA 1
ATOM 683 C C . PRO A 1 82 ? 2.629 0.210 16.067 1.00 92.69 82 PRO A C 1
ATOM 685 O O . PRO A 1 82 ? 3.233 0.222 14.996 1.00 92.69 82 PRO A O 1
ATOM 688 N N . ASN A 1 83 ? 2.063 -0.908 16.529 1.00 91.81 83 ASN A N 1
ATOM 689 C CA . ASN A 1 83 ? 2.127 -2.193 15.818 1.00 91.81 83 ASN A CA 1
ATOM 690 C C . ASN A 1 83 ? 1.347 -2.170 14.495 1.00 91.81 83 ASN A C 1
ATOM 692 O O . ASN A 1 83 ? 1.833 -2.608 13.449 1.00 91.81 83 ASN A O 1
ATOM 696 N N . ALA A 1 84 ? 0.139 -1.612 14.532 1.00 93.94 84 ALA A N 1
ATOM 697 C CA . ALA A 1 84 ? -0.694 -1.391 13.359 1.00 93.94 84 ALA A CA 1
ATOM 698 C C . ALA A 1 84 ? 0.002 -0.452 12.355 1.00 93.94 84 ALA A C 1
ATOM 700 O O . ALA A 1 84 ? 0.092 -0.767 11.168 1.00 93.94 84 ALA A O 1
ATOM 701 N N . TYR A 1 85 ? 0.608 0.637 12.836 1.00 96.12 85 TYR A N 1
ATOM 702 C CA . TYR A 1 85 ? 1.434 1.530 12.018 1.00 96.12 85 TYR A CA 1
ATOM 703 C C . TYR A 1 85 ? 2.600 0.792 11.332 1.00 96.12 85 TYR A C 1
ATOM 705 O O . TYR A 1 85 ? 2.832 0.974 10.135 1.00 96.12 85 TYR A O 1
ATOM 713 N N . GLN A 1 86 ? 3.306 -0.096 12.046 1.00 95.75 86 GLN A N 1
ATOM 714 C CA . GLN A 1 86 ? 4.393 -0.891 11.455 1.00 95.75 86 GLN A CA 1
ATOM 715 C C . GLN A 1 86 ? 3.917 -1.770 10.292 1.00 95.75 86 GLN A C 1
ATOM 717 O O . GLN A 1 86 ? 4.668 -1.980 9.340 1.00 95.75 86 GLN A O 1
ATOM 722 N N . THR A 1 87 ? 2.672 -2.247 10.325 1.00 96.06 87 THR A N 1
ATOM 723 C CA . THR A 1 87 ? 2.084 -3.032 9.227 1.00 96.06 87 THR A CA 1
ATOM 724 C C . THR A 1 87 ? 2.011 -2.210 7.937 1.00 96.06 87 THR A C 1
ATOM 726 O O . THR A 1 87 ? 2.460 -2.676 6.887 1.00 96.06 87 THR A O 1
ATOM 729 N N . ALA A 1 88 ? 1.550 -0.959 8.021 1.00 96.50 88 ALA A N 1
ATOM 730 C CA . ALA A 1 88 ? 1.496 -0.048 6.879 1.00 96.50 88 ALA A CA 1
ATOM 731 C C . ALA A 1 88 ? 2.898 0.329 6.362 1.00 96.50 88 A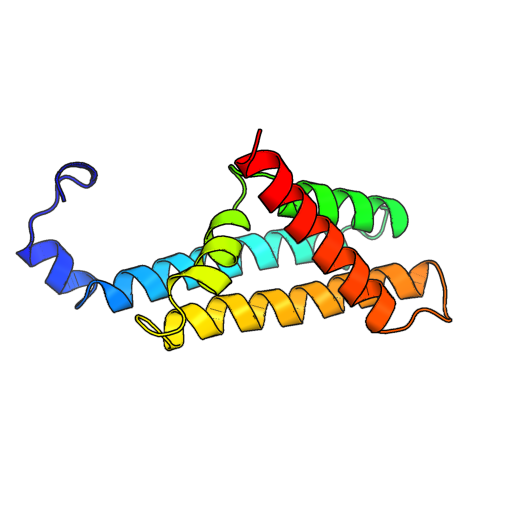LA A C 1
ATOM 733 O O . ALA A 1 88 ? 3.154 0.288 5.158 1.00 96.50 88 ALA A O 1
ATOM 734 N N . VAL A 1 89 ? 3.847 0.616 7.262 1.00 96.56 89 VAL A N 1
ATOM 735 C CA . VAL A 1 89 ? 5.238 0.944 6.886 1.00 96.56 89 VAL A CA 1
ATOM 736 C C . VAL A 1 89 ? 5.933 -0.222 6.178 1.00 96.56 89 VAL A C 1
ATOM 738 O O . VAL A 1 89 ? 6.660 -0.013 5.200 1.00 96.56 89 VAL A O 1
ATOM 741 N N . ARG A 1 90 ? 5.712 -1.456 6.648 1.00 96.75 90 ARG A N 1
ATOM 742 C CA . ARG A 1 90 ? 6.255 -2.667 6.017 1.00 96.75 90 ARG A CA 1
ATOM 743 C C . ARG A 1 90 ? 5.707 -2.849 4.608 1.00 96.75 90 ARG A C 1
ATOM 745 O O . ARG A 1 90 ? 6.500 -3.059 3.695 1.00 96.75 90 ARG A O 1
ATOM 752 N N . TYR A 1 91 ? 4.395 -2.689 4.421 1.00 97.81 91 TYR A N 1
ATOM 753 C CA . TYR A 1 91 ? 3.787 -2.740 3.090 1.00 97.81 91 TYR A CA 1
ATOM 754 C C . TYR A 1 91 ? 4.376 -1.680 2.158 1.00 97.81 91 TYR A C 1
ATOM 756 O O . TYR A 1 91 ? 4.828 -1.993 1.065 1.00 97.81 91 TYR A O 1
ATOM 764 N N . ARG A 1 92 ? 4.463 -0.432 2.625 1.00 97.19 92 ARG A N 1
ATOM 765 C CA . ARG A 1 92 ? 5.016 0.689 1.856 1.00 97.19 92 ARG A CA 1
ATOM 766 C C . ARG A 1 92 ? 6.468 0.452 1.430 1.00 97.19 92 ARG A C 1
ATOM 768 O O . ARG A 1 92 ? 6.873 0.815 0.328 1.00 97.19 92 ARG A O 1
ATOM 775 N N . THR A 1 93 ? 7.259 -0.168 2.304 1.00 97.31 93 THR A N 1
ATOM 776 C CA . THR A 1 93 ? 8.645 -0.552 2.002 1.00 97.31 93 THR A CA 1
ATOM 777 C C . THR A 1 93 ? 8.698 -1.653 0.949 1.00 97.31 93 THR A C 1
ATOM 779 O O . THR A 1 93 ? 9.499 -1.555 0.022 1.00 97.31 93 THR A O 1
ATOM 782 N N . TRP A 1 94 ? 7.836 -2.661 1.075 1.00 98.00 94 TRP A N 1
ATOM 783 C CA . TRP A 1 94 ? 7.716 -3.749 0.111 1.00 98.00 94 TRP A CA 1
ATOM 784 C C . TRP A 1 94 ? 7.273 -3.243 -1.270 1.00 98.00 94 TRP A C 1
ATOM 786 O O . TRP A 1 94 ? 7.984 -3.459 -2.244 1.00 98.00 94 TRP A O 1
ATOM 796 N N . LEU A 1 95 ? 6.203 -2.446 -1.344 1.00 97.81 95 LEU A N 1
ATOM 797 C CA . LEU A 1 95 ? 5.697 -1.858 -2.589 1.00 97.81 95 LEU A CA 1
ATOM 798 C C . LEU A 1 95 ? 6.767 -1.050 -3.333 1.00 97.81 95 LEU A C 1
ATOM 800 O O . LEU A 1 95 ? 6.897 -1.143 -4.550 1.00 97.81 95 LEU A O 1
ATOM 804 N N . LYS A 1 96 ? 7.574 -0.270 -2.608 1.00 97.81 96 LYS A N 1
ATOM 805 C CA . LYS A 1 96 ? 8.689 0.472 -3.209 1.00 97.81 96 LYS A CA 1
ATOM 806 C C . LYS A 1 96 ? 9.708 -0.461 -3.879 1.00 97.81 96 LYS A C 1
ATOM 808 O O . LYS A 1 96 ? 10.256 -0.098 -4.916 1.00 97.81 96 LYS A O 1
ATOM 813 N N . ASN A 1 97 ? 9.970 -1.636 -3.304 1.00 97.31 97 ASN A N 1
ATOM 814 C CA . ASN A 1 97 ? 10.859 -2.627 -3.911 1.00 97.31 97 ASN A CA 1
ATOM 815 C C . ASN A 1 97 ? 10.228 -3.258 -5.160 1.00 97.31 97 ASN A C 1
ATOM 817 O O . ASN A 1 97 ? 10.935 -3.449 -6.146 1.00 97.31 97 ASN A O 1
ATOM 821 N N . GLU A 1 98 ? 8.914 -3.496 -5.156 1.00 96.88 98 GLU A N 1
ATOM 822 C CA . GLU A 1 98 ? 8.193 -3.972 -6.344 1.00 96.88 98 GLU A CA 1
ATOM 823 C C . GLU A 1 98 ? 8.258 -2.959 -7.490 1.00 96.88 98 GLU A C 1
ATOM 825 O O . GLU A 1 98 ? 8.645 -3.296 -8.609 1.00 96.88 98 GLU A O 1
ATOM 830 N N . ILE A 1 99 ? 7.980 -1.685 -7.200 1.00 97.69 99 ILE A N 1
ATOM 831 C CA . ILE A 1 99 ? 8.102 -0.589 -8.171 1.00 97.69 99 ILE A CA 1
ATOM 832 C C . ILE A 1 99 ? 9.533 -0.515 -8.714 1.00 97.69 99 ILE A C 1
ATOM 834 O O . ILE A 1 99 ? 9.736 -0.409 -9.922 1.00 97.69 99 ILE A O 1
ATOM 838 N N . TYR A 1 100 ? 10.533 -0.598 -7.833 1.00 97.88 100 TYR A N 1
ATOM 839 C CA . TYR A 1 100 ? 11.938 -0.602 -8.233 1.00 97.88 100 TYR A CA 1
ATOM 840 C C . TYR A 1 100 ? 12.271 -1.762 -9.178 1.00 97.88 100 TYR A C 1
ATOM 842 O O . TYR A 1 100 ? 12.937 -1.553 -10.193 1.00 97.88 100 TYR A O 1
ATOM 850 N N . SER A 1 101 ? 11.779 -2.966 -8.874 1.00 95.44 101 SER A N 1
ATOM 851 C CA . SER A 1 101 ? 11.946 -4.151 -9.718 1.00 95.44 101 SER A CA 1
ATOM 852 C C . SER A 1 101 ? 11.401 -3.909 -11.128 1.00 95.44 101 SER A C 1
ATOM 854 O O . SER A 1 101 ? 12.112 -4.130 -12.108 1.00 95.44 101 SER A O 1
ATOM 856 N N . GLN A 1 102 ? 10.192 -3.347 -11.240 1.00 96.00 102 GLN A N 1
ATOM 857 C CA . GLN A 1 102 ? 9.579 -3.052 -12.538 1.00 96.00 102 GLN A CA 1
ATOM 858 C C . GLN A 1 102 ? 10.297 -1.932 -13.301 1.00 96.00 102 GLN A C 1
ATOM 860 O O . GLN A 1 102 ? 10.514 -2.049 -14.506 1.00 96.00 102 GLN A O 1
ATOM 865 N N . LEU A 1 103 ? 10.721 -0.865 -12.620 1.00 97.19 103 LEU A N 1
ATOM 866 C CA . LEU A 1 103 ? 11.467 0.225 -13.256 1.00 97.19 103 LEU A CA 1
ATOM 867 C C . LEU A 1 103 ? 12.822 -0.248 -13.804 1.00 97.19 103 LEU A C 1
ATOM 869 O O . LEU A 1 103 ? 13.205 0.153 -14.902 1.00 97.19 103 LEU A O 1
ATOM 873 N N . ARG A 1 104 ? 13.515 -1.158 -13.105 1.00 96.88 104 ARG A N 1
ATOM 874 C CA . ARG A 1 104 ? 14.777 -1.741 -13.591 1.00 96.88 104 ARG A CA 1
ATOM 875 C C . ARG A 1 104 ? 14.632 -2.570 -14.863 1.00 96.88 104 ARG A C 1
ATOM 877 O O . ARG A 1 104 ? 15.589 -2.647 -15.627 1.00 96.88 104 ARG A O 1
ATOM 884 N N . VAL A 1 105 ? 13.464 -3.168 -15.104 1.00 94.88 105 VAL A N 1
ATOM 885 C CA . VAL A 1 105 ? 13.182 -3.864 -16.372 1.00 94.88 105 VAL A CA 1
ATOM 886 C C . VAL A 1 105 ? 13.118 -2.872 -17.537 1.00 94.88 105 VAL A C 1
ATOM 888 O O . VAL A 1 105 ? 13.509 -3.211 -18.650 1.00 94.88 105 VAL A O 1
ATOM 891 N N . LEU A 1 106 ? 12.651 -1.644 -17.291 1.00 95.19 106 LEU A N 1
ATOM 892 C CA . LEU A 1 106 ? 12.553 -0.595 -18.310 1.00 95.19 106 LEU A CA 1
ATOM 893 C C . LEU A 1 106 ? 13.865 0.165 -18.513 1.00 95.19 106 LEU A C 1
ATOM 895 O O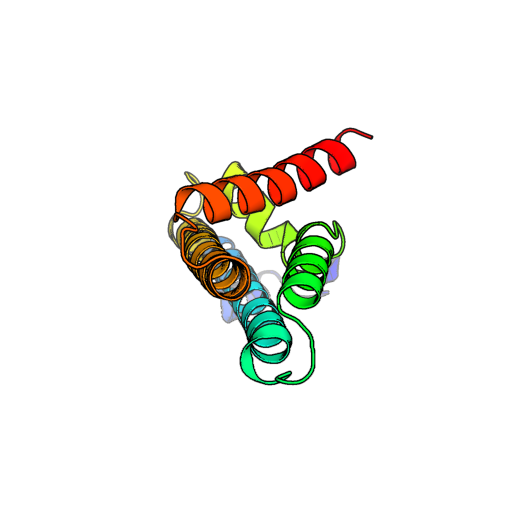 . LEU A 1 106 ? 14.180 0.555 -19.634 1.00 95.19 106 LEU A O 1
ATOM 899 N N . ASN A 1 107 ? 14.612 0.399 -17.435 1.00 95.31 107 ASN A N 1
ATOM 900 C CA . ASN A 1 107 ? 15.887 1.098 -17.470 1.00 95.31 107 ASN A CA 1
ATOM 901 C C . ASN A 1 107 ? 16.838 0.528 -16.409 1.00 95.31 107 ASN A C 1
ATOM 903 O O . ASN A 1 107 ? 16.604 0.688 -15.208 1.00 95.31 107 ASN A O 1
ATOM 907 N N . ALA A 1 108 ? 17.930 -0.095 -16.858 1.00 94.38 108 ALA A N 1
ATOM 908 C CA . ALA A 1 108 ? 18.936 -0.715 -15.996 1.00 94.38 108 ALA A CA 1
ATOM 909 C C . ALA A 1 108 ? 19.625 0.276 -15.037 1.00 94.38 108 ALA A C 1
ATOM 911 O O . ALA A 1 108 ? 20.006 -0.124 -13.937 1.00 94.38 108 ALA A O 1
ATOM 912 N N . ASP A 1 109 ? 19.713 1.559 -15.409 1.00 96.06 109 ASP A N 1
ATOM 913 C CA . ASP A 1 109 ? 20.338 2.620 -14.603 1.00 96.06 109 ASP A CA 1
ATOM 914 C C . ASP A 1 109 ? 19.399 3.197 -13.526 1.00 96.06 109 ASP A C 1
ATOM 916 O O . ASP A 1 109 ? 19.761 4.122 -12.796 1.00 96.06 109 ASP A O 1
ATOM 920 N N . THR A 1 110 ? 18.184 2.653 -13.404 1.00 96.31 110 THR A N 1
ATOM 921 C CA . THR A 1 110 ? 17.197 3.068 -12.402 1.00 96.31 110 THR A CA 1
ATOM 922 C C . THR A 1 110 ? 17.761 2.951 -10.985 1.00 96.31 110 THR A C 1
ATOM 924 O O . THR A 1 110 ? 18.253 1.903 -10.546 1.00 96.31 110 THR A O 1
ATOM 927 N N . SER A 1 111 ? 17.576 4.014 -10.210 1.00 96.69 111 SER A N 1
ATOM 928 C CA . SER A 1 111 ? 17.928 4.093 -8.799 1.00 96.69 111 SER A CA 1
ATOM 929 C C . SER A 1 111 ? 16.730 3.797 -7.888 1.00 96.69 111 SER A C 1
ATOM 931 O O . SER A 1 111 ? 15.562 3.893 -8.266 1.00 96.69 111 SER A O 1
ATOM 933 N N . PHE A 1 112 ? 17.000 3.508 -6.614 1.00 95.81 112 PHE A N 1
ATOM 934 C CA . PHE A 1 112 ? 15.936 3.430 -5.605 1.00 95.81 112 PHE A CA 1
ATOM 935 C C . PHE A 1 112 ? 15.204 4.765 -5.390 1.00 95.81 112 PHE A C 1
ATOM 937 O O . PHE A 1 112 ? 14.085 4.768 -4.869 1.00 95.81 112 PHE A O 1
ATOM 944 N N . ASN A 1 113 ? 15.812 5.896 -5.769 1.00 97.44 113 ASN A N 1
ATOM 945 C CA . ASN A 1 113 ? 15.154 7.197 -5.691 1.00 97.44 113 ASN A CA 1
ATOM 946 C C . ASN A 1 113 ? 14.030 7.316 -6.722 1.00 97.44 113 ASN A C 1
ATOM 948 O O . ASN A 1 113 ? 13.001 7.897 -6.397 1.00 97.44 113 ASN A O 1
ATOM 952 N N . ASP A 1 114 ? 14.162 6.702 -7.896 1.00 97.88 114 ASP A N 1
ATOM 953 C CA . ASP A 1 114 ? 13.117 6.730 -8.926 1.00 97.88 114 ASP A CA 1
ATOM 954 C C . ASP A 1 114 ? 11.856 5.999 -8.448 1.00 97.88 114 ASP A C 1
ATOM 956 O O . ASP A 1 114 ? 10.747 6.528 -8.524 1.00 97.88 114 ASP A O 1
ATOM 960 N N . ALA A 1 115 ? 12.025 4.835 -7.814 1.00 98.06 115 ALA A N 1
ATOM 961 C CA . ALA A 1 115 ? 10.919 4.115 -7.180 1.00 98.06 115 ALA A CA 1
ATOM 962 C C . ALA A 1 115 ? 10.285 4.903 -6.022 1.00 98.06 115 ALA A C 1
ATOM 964 O O . ALA A 1 115 ? 9.070 4.873 -5.818 1.00 98.06 115 ALA A O 1
ATOM 965 N N . LYS A 1 116 ? 11.103 5.639 -5.259 1.00 97.88 116 LYS A N 1
ATOM 966 C CA . LYS A 1 116 ? 10.623 6.523 -4.190 1.00 97.88 116 LYS A CA 1
ATOM 967 C C . LYS A 1 116 ? 9.798 7.685 -4.753 1.00 97.88 116 LYS A C 1
ATOM 969 O O . LYS A 1 116 ? 8.753 7.989 -4.186 1.00 97.88 116 LYS A O 1
ATOM 974 N N . LEU A 1 117 ? 10.241 8.307 -5.847 1.00 98.38 117 LEU A N 1
ATOM 975 C CA . LEU A 1 117 ? 9.502 9.370 -6.532 1.00 98.38 117 LEU A CA 1
ATOM 976 C C . LEU A 1 117 ? 8.174 8.850 -7.079 1.00 98.38 117 LEU A C 1
ATOM 978 O O . LEU A 1 117 ? 7.151 9.496 -6.882 1.00 98.38 117 LEU A O 1
ATOM 982 N N . PHE A 1 118 ? 8.162 7.658 -7.675 1.00 98.31 118 PHE A N 1
ATOM 983 C CA . PHE A 1 118 ? 6.929 7.019 -8.129 1.00 98.31 118 PHE A CA 1
ATOM 984 C C . PHE A 1 118 ? 5.922 6.825 -6.992 1.00 98.31 118 PHE A C 1
ATOM 986 O O . PHE A 1 118 ? 4.765 7.221 -7.110 1.00 98.31 118 PHE A O 1
ATOM 993 N N . LEU A 1 119 ? 6.367 6.280 -5.857 1.00 97.94 119 LEU A N 1
ATOM 994 C CA . LEU A 1 119 ? 5.508 6.126 -4.685 1.00 97.94 119 LEU A CA 1
ATOM 995 C C . LEU A 1 119 ? 4.980 7.479 -4.173 1.00 97.94 119 LEU A C 1
ATOM 997 O O . LEU A 1 119 ? 3.820 7.575 -3.787 1.00 97.94 119 LEU A O 1
ATOM 1001 N N . TYR A 1 120 ? 5.793 8.538 -4.209 1.00 97.75 120 TYR A N 1
ATOM 1002 C CA . TYR A 1 120 ? 5.330 9.885 -3.862 1.00 97.75 120 TYR A CA 1
ATOM 1003 C C . TYR A 1 120 ? 4.316 10.453 -4.852 1.00 97.75 120 TYR A C 1
ATOM 1005 O O . TYR A 1 120 ? 3.422 11.177 -4.426 1.00 97.75 120 TYR A O 1
ATOM 1013 N N . MET A 1 121 ? 4.404 10.118 -6.141 1.00 98.19 121 MET A N 1
ATOM 1014 C CA . MET A 1 121 ? 3.370 10.495 -7.109 1.00 98.19 121 MET A CA 1
ATOM 1015 C C . MET A 1 121 ? 2.035 9.813 -6.792 1.00 98.19 121 MET A C 1
ATOM 1017 O O . MET A 1 121 ? 0.999 10.474 -6.823 1.00 98.19 121 MET A O 1
ATOM 1021 N N . VAL A 1 122 ? 2.051 8.527 -6.427 1.00 97.88 122 VAL A N 1
ATOM 1022 C CA . VAL A 1 122 ? 0.852 7.800 -5.967 1.00 97.88 122 VAL A CA 1
ATOM 1023 C C . VAL A 1 122 ? 0.241 8.495 -4.747 1.00 97.88 122 VAL A C 1
ATOM 1025 O O . VAL A 1 122 ? -0.929 8.861 -4.758 1.00 97.88 122 VAL A O 1
ATOM 1028 N N . GLU A 1 123 ? 1.043 8.751 -3.714 1.00 95.81 123 GLU A N 1
ATOM 1029 C CA . GLU A 1 123 ? 0.575 9.393 -2.478 1.00 95.81 123 GLU A CA 1
ATOM 1030 C C . GLU A 1 123 ? 0.081 10.826 -2.707 1.00 95.81 123 GLU A C 1
ATOM 1032 O O . GLU A 1 123 ? -0.956 11.216 -2.175 1.00 95.81 123 GLU A O 1
ATOM 1037 N N . GLY A 1 124 ? 0.788 11.601 -3.532 1.00 96.81 124 GLY A N 1
ATOM 1038 C CA . GLY A 1 124 ? 0.370 12.943 -3.928 1.00 96.81 124 GLY A CA 1
ATOM 1039 C C . GLY A 1 124 ? -0.952 12.937 -4.694 1.00 96.81 124 GLY A C 1
ATOM 1040 O O . GLY A 1 124 ? -1.792 13.800 -4.453 1.00 96.81 124 GLY A O 1
ATOM 1041 N N . THR A 1 125 ? -1.179 11.932 -5.545 1.00 97.69 125 THR A N 1
ATOM 1042 C CA . THR A 1 125 ? -2.459 11.754 -6.248 1.00 97.69 125 THR A CA 1
ATOM 1043 C C . THR A 1 125 ? -3.596 11.512 -5.260 1.00 97.69 125 THR A C 1
ATOM 1045 O O . THR A 1 125 ? -4.619 12.183 -5.344 1.00 97.69 125 THR A O 1
ATOM 1048 N N . ILE A 1 126 ? -3.411 10.617 -4.282 1.00 96.56 126 ILE A N 1
ATOM 1049 C CA . ILE A 1 126 ? -4.417 10.363 -3.236 1.00 96.56 126 ILE A CA 1
ATOM 1050 C C . ILE A 1 126 ? -4.757 11.663 -2.495 1.00 96.56 126 ILE A C 1
ATOM 1052 O O . ILE A 1 126 ? -5.927 11.995 -2.335 1.00 96.56 126 ILE A O 1
ATOM 1056 N N . ILE A 1 127 ? -3.744 12.427 -2.071 1.00 96.00 127 ILE A N 1
ATOM 1057 C CA . ILE A 1 127 ? -3.944 13.703 -1.362 1.00 96.00 127 ILE A CA 1
ATOM 1058 C C . ILE A 1 127 ? -4.721 14.703 -2.228 1.00 96.00 127 ILE A C 1
ATOM 1060 O O . ILE A 1 127 ? -5.629 15.371 -1.730 1.00 96.00 127 ILE A O 1
ATOM 1064 N N . GLN A 1 128 ? -4.391 14.790 -3.517 1.00 96.62 128 GLN A N 1
ATOM 1065 C CA . GLN A 1 128 ? -5.089 15.657 -4.462 1.00 96.62 128 GLN A CA 1
ATOM 1066 C C . GLN A 1 128 ? -6.564 15.256 -4.613 1.00 96.62 128 GLN A C 1
ATOM 1068 O O . GLN A 1 128 ? -7.435 16.124 -4.564 1.00 96.62 128 GLN A O 1
ATOM 1073 N N . LEU A 1 129 ? -6.850 13.956 -4.751 1.00 95.06 129 LEU A N 1
ATOM 1074 C CA . LEU A 1 129 ? -8.214 13.430 -4.869 1.00 95.06 129 LEU A CA 1
ATOM 1075 C C . LEU A 1 129 ? -9.047 13.701 -3.610 1.00 95.06 129 LEU A C 1
ATOM 1077 O O . LEU A 1 129 ? -10.222 14.021 -3.723 1.00 95.06 129 LEU A O 1
ATOM 1081 N N . LEU A 1 130 ? -8.441 13.636 -2.422 1.00 92.88 130 LEU A N 1
ATOM 1082 C CA . LEU A 1 130 ? -9.111 13.973 -1.157 1.00 92.88 130 LEU A CA 1
ATOM 1083 C C . LEU A 1 130 ? -9.369 15.476 -0.976 1.00 92.88 130 LEU A C 1
ATOM 1085 O O . LEU A 1 130 ? -10.156 15.857 -0.113 1.00 92.88 130 LEU A O 1
ATOM 1089 N N . SER A 1 131 ? -8.665 16.320 -1.732 1.00 91.50 131 SER A N 1
ATOM 1090 C CA . SER A 1 131 ? -8.773 17.783 -1.666 1.00 91.50 131 SER A CA 1
ATOM 1091 C C . SER A 1 131 ? -9.708 18.367 -2.732 1.00 91.50 131 SER A C 1
ATOM 1093 O O . SER A 1 131 ? -9.854 19.588 -2.792 1.00 91.50 131 SER A O 1
ATOM 1095 N N . SER A 1 132 ? -10.275 17.517 -3.594 1.00 80.31 132 SER A N 1
ATOM 1096 C CA . SER A 1 132 ? -11.157 17.880 -4.713 1.00 80.31 132 SER A CA 1
ATOM 1097 C C . SER A 1 132 ? -12.625 17.735 -4.324 1.00 80.31 132 SER A C 1
ATOM 1099 O O . SER A 1 132 ? -13.423 18.590 -4.768 1.00 80.31 132 SER A O 1
#